Protein AF-A0A956U6R4-F1 (afdb_monomer_lite)

Structure (mmCIF, N/CA/C/O backbone):
data_AF-A0A956U6R4-F1
#
_entry.id   AF-A0A956U6R4-F1
#
loop_
_atom_site.group_PDB
_atom_site.id
_atom_site.type_symbol
_atom_site.label_atom_id
_atom_site.label_alt_id
_atom_site.label_comp_id
_atom_site.label_asym_id
_atom_site.label_entity_id
_atom_site.label_seq_id
_atom_site.pdbx_PDB_ins_code
_atom_site.Cartn_x
_atom_site.Cartn_y
_atom_site.Cartn_z
_atom_site.occupancy
_atom_site.B_iso_or_equiv
_atom_site.auth_seq_id
_atom_site.auth_comp_id
_atom_site.auth_asym_id
_atom_site.auth_atom_id
_atom_site.pdbx_PDB_model_num
ATOM 1 N N . SER A 1 1 ? 18.463 6.533 -16.185 1.00 45.22 1 SER A N 1
ATOM 2 C CA . SER A 1 1 ? 19.252 6.234 -14.979 1.00 45.22 1 SER A CA 1
ATOM 3 C C . SER A 1 1 ? 19.432 7.539 -14.237 1.00 45.22 1 SER A C 1
ATOM 5 O O . SER A 1 1 ? 20.146 8.388 -14.754 1.00 45.22 1 SER A O 1
ATOM 7 N N . GLY A 1 2 ? 18.698 7.763 -13.145 1.00 49.53 2 GLY A N 1
ATOM 8 C CA . GLY A 1 2 ? 18.976 8.890 -12.250 1.00 49.53 2 GLY A CA 1
ATOM 9 C C . GLY A 1 2 ? 20.174 8.525 -11.378 1.00 49.53 2 GLY A C 1
ATOM 10 O O . GLY A 1 2 ? 20.270 7.375 -10.958 1.00 49.53 2 GLY A O 1
ATOM 11 N N . GLU A 1 3 ? 21.117 9.443 -11.181 1.00 53.22 3 GLU A N 1
ATOM 12 C CA . GLU A 1 3 ? 22.183 9.241 -10.195 1.00 53.22 3 GLU A CA 1
ATOM 13 C C . GLU A 1 3 ? 21.560 9.101 -8.803 1.00 53.22 3 GLU A C 1
ATOM 15 O O . GLU A 1 3 ? 20.662 9.869 -8.445 1.00 53.22 3 GLU A O 1
ATOM 20 N N . ALA A 1 4 ? 22.020 8.112 -8.033 1.00 58.09 4 ALA A N 1
ATOM 21 C CA . ALA A 1 4 ? 21.607 7.956 -6.645 1.00 58.09 4 ALA A CA 1
ATOM 22 C C . ALA A 1 4 ? 22.038 9.207 -5.864 1.00 58.09 4 ALA A C 1
ATOM 24 O O . ALA A 1 4 ? 23.212 9.580 -5.873 1.00 58.09 4 ALA A O 1
ATOM 25 N N . ARG A 1 5 ? 21.074 9.887 -5.233 1.00 64.62 5 ARG A N 1
ATOM 26 C CA . ARG A 1 5 ? 21.320 11.134 -4.486 1.00 64.62 5 ARG A CA 1
ATOM 27 C C . ARG A 1 5 ? 22.103 10.903 -3.193 1.00 64.62 5 ARG A C 1
ATOM 29 O O . ARG A 1 5 ? 22.711 11.840 -2.683 1.00 64.62 5 ARG A O 1
ATOM 36 N N . ILE A 1 6 ? 22.064 9.679 -2.676 1.00 75.94 6 ILE A N 1
ATOM 37 C CA . ILE A 1 6 ? 22.715 9.231 -1.447 1.00 75.94 6 ILE A CA 1
ATOM 38 C C . ILE A 1 6 ? 23.284 7.823 -1.644 1.00 75.94 6 ILE A C 1
ATOM 40 O O . ILE A 1 6 ? 22.975 7.142 -2.622 1.00 75.94 6 ILE A O 1
ATOM 44 N N . ASP A 1 7 ? 24.147 7.411 -0.720 1.00 88.75 7 ASP A N 1
ATOM 45 C CA . ASP A 1 7 ? 24.641 6.039 -0.650 1.00 88.75 7 ASP A CA 1
ATOM 46 C C . ASP A 1 7 ? 23.486 5.049 -0.406 1.00 88.75 7 ASP A C 1
ATOM 48 O O . ASP A 1 7 ? 22.582 5.335 0.379 1.00 88.75 7 ASP A O 1
ATOM 52 N N . LEU A 1 8 ? 23.524 3.883 -1.061 1.00 83.38 8 LEU A N 1
ATOM 53 C CA . LEU A 1 8 ? 22.443 2.890 -1.001 1.00 83.38 8 LEU A CA 1
ATOM 54 C C . LEU A 1 8 ? 22.186 2.396 0.427 1.00 83.38 8 LEU A C 1
ATOM 56 O O . LEU A 1 8 ? 21.040 2.141 0.788 1.00 83.38 8 LEU A O 1
ATOM 60 N N . LEU A 1 9 ? 23.231 2.243 1.246 1.00 87.25 9 LEU A N 1
ATOM 61 C CA . LEU A 1 9 ? 23.051 1.804 2.627 1.00 87.25 9 LEU A CA 1
ATOM 62 C C . LEU A 1 9 ? 22.327 2.883 3.435 1.00 87.25 9 LEU A C 1
ATOM 64 O O . LEU A 1 9 ? 21.379 2.574 4.151 1.00 87.25 9 LEU A O 1
ATOM 68 N N . ALA A 1 10 ? 22.718 4.144 3.252 1.00 87.06 10 ALA A N 1
ATOM 69 C CA . ALA A 1 10 ? 22.051 5.277 3.886 1.00 87.06 10 ALA A CA 1
ATOM 70 C C . ALA A 1 10 ? 20.585 5.416 3.435 1.00 87.06 10 ALA A C 1
ATOM 72 O O . ALA A 1 10 ? 19.720 5.748 4.244 1.00 87.06 10 ALA A O 1
ATOM 73 N N . GLU A 1 11 ? 20.289 5.137 2.163 1.00 85.38 11 GLU A N 1
ATOM 74 C CA . GLU A 1 11 ? 18.918 5.116 1.642 1.00 85.38 11 GLU A CA 1
ATOM 75 C C . GLU A 1 11 ? 18.075 4.029 2.311 1.00 85.38 11 GLU A C 1
ATOM 77 O O . GLU A 1 11 ? 16.968 4.299 2.776 1.00 85.38 11 GLU A O 1
ATOM 82 N N . LEU A 1 12 ? 18.615 2.815 2.424 1.00 88.94 12 LEU A N 1
ATOM 83 C CA . LEU A 1 12 ? 17.928 1.700 3.072 1.00 88.94 12 LEU A CA 1
ATOM 84 C C . LEU A 1 12 ? 17.694 1.961 4.564 1.00 88.94 12 LEU A C 1
ATOM 86 O O . LEU A 1 12 ? 16.588 1.726 5.047 1.00 88.94 12 LEU A O 1
ATOM 90 N N . GLU A 1 13 ? 18.688 2.495 5.279 1.00 90.25 13 GLU A N 1
ATOM 91 C CA . GLU A 1 13 ? 18.549 2.880 6.690 1.00 90.25 13 GLU A CA 1
ATOM 92 C C . GLU A 1 13 ? 17.498 3.982 6.879 1.00 90.25 13 GLU A C 1
ATOM 94 O O . GLU A 1 13 ? 16.715 3.953 7.834 1.00 90.25 13 GLU A O 1
ATOM 99 N N . PHE A 1 14 ? 17.442 4.953 5.963 1.00 89.62 14 PHE A N 1
ATOM 100 C CA . PHE A 1 14 ? 16.408 5.982 5.973 1.00 89.62 14 PHE A CA 1
ATOM 101 C C . PHE A 1 14 ? 15.015 5.379 5.759 1.00 89.62 14 PHE A C 1
ATOM 103 O O . PHE A 1 14 ? 14.108 5.659 6.544 1.00 89.62 14 PHE A O 1
ATOM 110 N N . MET A 1 15 ? 14.844 4.524 4.744 1.00 89.62 15 MET A N 1
ATOM 111 C CA . MET A 1 15 ? 13.565 3.864 4.464 1.00 89.62 15 MET A CA 1
ATOM 112 C C . MET A 1 15 ? 13.110 2.983 5.629 1.00 89.62 15 MET A C 1
ATOM 114 O O . MET A 1 15 ? 11.939 3.005 6.001 1.00 89.62 15 MET A O 1
ATOM 118 N N . GLU A 1 16 ? 14.023 2.230 6.236 1.00 91.44 16 GLU A N 1
ATOM 119 C CA . GLU A 1 16 ? 13.721 1.397 7.397 1.00 91.44 16 GLU A CA 1
ATOM 120 C C . GLU A 1 16 ? 13.207 2.245 8.573 1.00 91.44 16 GLU A C 1
ATOM 122 O O . GLU A 1 16 ? 12.142 1.961 9.128 1.00 91.44 16 GLU A O 1
ATOM 127 N N . ASN A 1 17 ? 13.899 3.341 8.901 1.00 92.50 17 ASN A N 1
ATOM 128 C CA . ASN A 1 17 ? 13.451 4.273 9.938 1.00 92.50 17 ASN A CA 1
ATOM 129 C C . ASN A 1 17 ? 12.111 4.934 9.600 1.00 92.50 17 ASN A C 1
ATOM 131 O O . ASN A 1 17 ? 11.266 5.086 10.483 1.00 92.50 17 ASN A O 1
ATOM 135 N N . LEU A 1 18 ? 11.888 5.284 8.334 1.00 91.31 18 LEU A N 1
ATOM 136 C CA . LEU A 1 18 ? 10.621 5.833 7.863 1.00 91.31 18 LEU A CA 1
ATOM 137 C C . LEU A 1 18 ? 9.461 4.854 8.110 1.00 91.31 18 LEU A C 1
ATOM 139 O O . LEU A 1 18 ? 8.424 5.247 8.650 1.00 91.31 18 LEU A O 1
ATOM 143 N N . TYR A 1 19 ? 9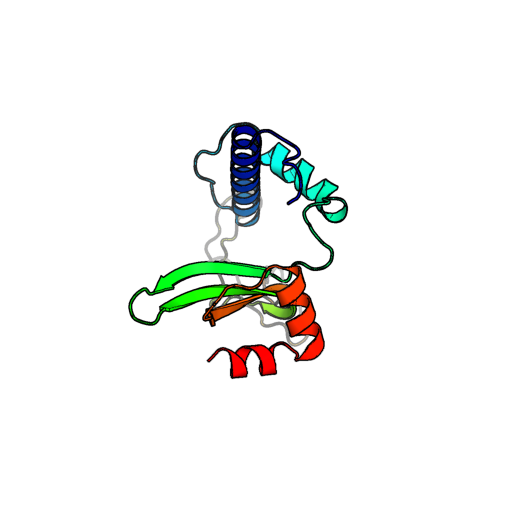.638 3.572 7.772 1.00 92.25 19 TYR A N 1
ATOM 144 C CA . TYR A 1 19 ? 8.611 2.546 7.975 1.00 92.25 19 TYR A CA 1
ATOM 145 C C . TYR A 1 19 ? 8.360 2.239 9.452 1.00 92.25 19 TYR A C 1
ATOM 147 O O . TYR A 1 19 ? 7.202 2.102 9.853 1.00 92.25 19 TYR A O 1
ATOM 155 N N . TYR A 1 20 ? 9.407 2.177 10.280 1.00 93.94 20 TYR A N 1
ATOM 156 C CA . TYR A 1 20 ? 9.235 2.019 11.725 1.00 93.94 20 TYR A CA 1
ATOM 157 C C . TYR A 1 20 ? 8.489 3.200 12.350 1.00 93.94 20 TYR A C 1
ATOM 159 O O . TYR A 1 20 ? 7.613 2.988 13.191 1.00 93.94 20 TYR A O 1
ATOM 167 N N . GLY A 1 21 ? 8.783 4.429 11.917 1.00 92.19 21 GLY A N 1
ATOM 168 C CA . GLY A 1 21 ? 8.065 5.623 12.355 1.00 92.19 21 GLY A CA 1
ATOM 169 C C . GLY A 1 21 ? 6.586 5.575 11.986 1.00 92.19 21 GLY A C 1
ATOM 170 O O . GLY A 1 21 ? 5.733 5.724 12.859 1.00 92.19 21 GLY A O 1
ATOM 171 N N . ALA A 1 22 ? 6.277 5.260 10.724 1.00 90.62 22 ALA A N 1
ATOM 172 C CA . ALA A 1 22 ? 4.902 5.116 10.245 1.00 90.62 22 ALA A CA 1
ATOM 173 C C . ALA A 1 22 ? 4.119 4.046 11.026 1.00 90.62 22 ALA A C 1
ATOM 175 O O . ALA A 1 22 ? 2.969 4.266 11.422 1.00 90.62 22 ALA A O 1
ATOM 176 N N . HIS A 1 23 ? 4.747 2.894 11.284 1.00 89.12 23 HIS A N 1
ATOM 177 C CA . HIS A 1 23 ? 4.171 1.825 12.099 1.00 89.12 23 HIS A CA 1
ATOM 178 C C . HIS A 1 23 ? 3.859 2.311 13.519 1.00 89.12 23 HIS A C 1
ATOM 180 O O . HIS A 1 23 ? 2.753 2.089 14.008 1.00 89.12 23 HIS A O 1
ATOM 186 N N . ARG A 1 24 ? 4.793 3.023 14.161 1.00 91.00 24 ARG A N 1
ATOM 187 C CA . ARG A 1 24 ? 4.618 3.540 15.523 1.00 91.00 24 ARG A CA 1
ATOM 188 C C . ARG A 1 24 ? 3.451 4.523 15.623 1.00 91.00 24 ARG A C 1
ATOM 190 O O . ARG A 1 24 ? 2.600 4.343 16.494 1.00 91.00 24 ARG A O 1
ATOM 197 N N . CYS A 1 25 ? 3.377 5.498 14.715 1.00 86.69 25 CYS A N 1
ATOM 198 C CA . CYS A 1 25 ? 2.269 6.455 14.662 1.00 86.69 25 CYS A CA 1
ATOM 199 C C . CYS A 1 25 ? 0.930 5.736 14.451 1.00 86.69 25 CYS A C 1
ATOM 201 O O . CYS A 1 25 ? -0.022 5.975 15.188 1.00 86.69 25 CYS A O 1
ATOM 203 N N . THR A 1 26 ? 0.885 4.774 13.522 1.00 85.88 26 THR A N 1
ATOM 204 C CA . THR A 1 26 ? -0.326 3.983 13.246 1.00 85.88 26 THR A CA 1
ATOM 205 C C . THR A 1 26 ? -0.762 3.165 14.463 1.00 85.88 26 THR A C 1
ATOM 207 O O . THR A 1 26 ? -1.947 3.115 14.782 1.00 85.88 26 THR A O 1
ATOM 210 N N . CYS A 1 27 ? 0.171 2.531 15.179 1.00 85.88 27 CYS A N 1
ATOM 211 C CA . CYS A 1 27 ? -0.143 1.839 16.427 1.00 85.88 27 CYS A CA 1
ATOM 212 C C . CYS A 1 27 ? -0.719 2.804 17.469 1.00 85.88 27 CYS A C 1
ATOM 214 O O . CYS A 1 27 ? -1.741 2.481 18.070 1.00 85.88 27 CYS A O 1
ATOM 216 N N . GLY A 1 28 ? -0.133 3.996 17.625 1.00 85.00 28 GLY A N 1
ATOM 217 C CA . GLY A 1 28 ? -0.658 5.047 18.500 1.00 85.00 28 GLY A CA 1
ATOM 218 C C . GLY A 1 28 ? -2.094 5.447 18.149 1.00 85.00 28 GLY A C 1
ATOM 219 O O . GLY A 1 28 ? -2.960 5.446 19.025 1.00 85.00 28 GLY A O 1
ATOM 220 N N . ASP A 1 29 ? -2.372 5.684 16.865 1.00 79.38 29 ASP A N 1
ATOM 221 C CA . ASP A 1 29 ? -3.709 6.024 16.358 1.00 79.38 29 ASP A CA 1
ATOM 222 C C . ASP A 1 29 ? -4.738 4.906 16.597 1.00 79.38 29 ASP A C 1
ATOM 224 O O . ASP A 1 29 ? -5.919 5.167 16.840 1.00 79.38 29 ASP A O 1
ATOM 228 N N . LEU A 1 30 ? -4.293 3.647 16.549 1.00 80.56 30 LEU A N 1
ATOM 229 C CA . LEU A 1 30 ? -5.117 2.462 16.791 1.00 80.56 30 LEU A CA 1
ATOM 230 C C . LEU A 1 30 ? -5.185 2.052 18.274 1.00 80.56 30 LEU A C 1
ATOM 232 O O . LEU A 1 30 ? -5.883 1.092 18.604 1.00 80.56 30 LEU A O 1
ATOM 236 N N . GLY A 1 31 ? -4.475 2.748 19.170 1.00 86.50 31 GLY A N 1
ATOM 237 C CA . GLY A 1 31 ? -4.371 2.385 20.587 1.00 86.50 31 GLY A CA 1
ATOM 238 C C . GLY A 1 31 ? -3.643 1.058 20.837 1.00 86.50 31 GLY A C 1
ATOM 239 O O . GLY A 1 31 ? -3.907 0.384 21.833 1.00 86.50 31 GLY A O 1
ATOM 240 N N . MET A 1 32 ? -2.765 0.656 19.920 1.00 87.69 32 MET A N 1
ATOM 241 C CA . MET A 1 32 ? -1.916 -0.529 20.015 1.00 87.69 32 MET A CA 1
ATOM 242 C C . MET A 1 32 ? -0.534 -0.159 20.558 1.00 87.69 32 MET A C 1
ATOM 244 O O . MET A 1 32 ? -0.037 0.938 20.319 1.00 87.69 32 MET A O 1
ATOM 248 N N . ASP A 1 33 ? 0.109 -1.101 21.246 1.00 89.69 33 ASP A N 1
ATOM 249 C CA . ASP A 1 33 ? 1.505 -0.955 21.660 1.00 89.69 33 ASP A CA 1
ATOM 250 C C . ASP A 1 33 ? 2.423 -1.423 20.515 1.00 89.69 33 ASP A C 1
ATOM 252 O O . ASP A 1 33 ? 2.349 -2.596 20.123 1.00 89.69 33 ASP A O 1
ATOM 256 N N . PRO A 1 34 ? 3.233 -0.539 19.907 1.00 85.31 34 PRO A N 1
ATOM 257 C CA . PRO A 1 34 ? 4.146 -0.941 18.848 1.00 85.31 34 PRO A CA 1
ATOM 258 C C . PRO A 1 34 ? 5.254 -1.846 19.406 1.00 85.31 34 PRO A C 1
ATOM 260 O O . PRO A 1 34 ? 5.786 -1.619 20.491 1.00 85.31 34 PRO A O 1
ATOM 263 N N . ALA A 1 35 ? 5.660 -2.859 18.633 1.00 81.75 35 ALA A N 1
ATOM 264 C CA . ALA A 1 35 ? 6.892 -3.600 18.913 1.00 81.75 35 ALA A CA 1
ATOM 265 C C . ALA A 1 35 ? 8.106 -2.648 18.980 1.00 81.75 35 ALA A C 1
ATOM 267 O O . ALA A 1 35 ? 8.046 -1.538 18.451 1.00 81.75 35 ALA A O 1
ATOM 268 N N . GLN A 1 36 ? 9.211 -3.078 19.605 1.00 82.62 36 GLN A N 1
ATOM 269 C CA . GLN A 1 36 ? 10.426 -2.257 19.707 1.00 82.62 36 GLN A CA 1
ATOM 270 C C . GLN A 1 36 ? 10.863 -1.749 18.325 1.00 82.62 36 GLN A C 1
ATOM 272 O O . GLN A 1 36 ? 11.204 -2.539 17.447 1.00 82.62 36 GLN A O 1
ATOM 277 N N . THR A 1 37 ? 10.854 -0.429 18.156 1.00 83.69 37 THR A N 1
ATOM 278 C CA . THR A 1 37 ? 11.355 0.275 16.972 1.00 83.69 37 THR A CA 1
ATOM 279 C C . THR A 1 37 ? 12.674 0.974 17.307 1.00 83.69 37 THR A C 1
ATOM 281 O O . THR A 1 37 ? 12.893 1.300 18.479 1.00 83.69 37 THR A O 1
ATOM 284 N N . PRO A 1 38 ? 13.541 1.256 16.319 1.00 86.31 38 PRO A N 1
ATOM 285 C CA . PRO A 1 38 ? 14.723 2.082 16.534 1.00 86.31 38 PRO A CA 1
ATOM 286 C C . PRO A 1 38 ? 14.377 3.447 17.152 1.00 86.31 38 PRO A C 1
ATOM 288 O O . PRO A 1 38 ? 13.275 3.984 16.984 1.00 86.31 38 PRO A O 1
ATOM 291 N N . GLU A 1 39 ? 15.330 4.015 17.892 1.00 80.12 39 GLU A N 1
ATOM 292 C CA . GLU A 1 39 ? 15.198 5.376 18.410 1.00 80.12 39 GLU A CA 1
ATOM 293 C C . GLU A 1 39 ? 15.116 6.372 17.241 1.00 80.12 39 GLU A C 1
ATOM 295 O O . GLU A 1 39 ? 15.789 6.218 16.225 1.00 80.12 39 GLU A O 1
ATOM 300 N N . ASN A 1 40 ? 14.298 7.416 17.392 1.00 85.38 40 ASN A N 1
ATOM 301 C CA . ASN A 1 40 ? 14.082 8.494 16.413 1.00 85.38 40 ASN A CA 1
ATOM 302 C C . ASN A 1 40 ? 13.302 8.141 15.133 1.00 85.38 40 ASN A C 1
ATOM 304 O O . ASN A 1 40 ? 13.006 9.060 14.369 1.00 85.38 40 ASN A O 1
ATOM 308 N N . SER A 1 41 ? 12.887 6.888 14.908 1.00 88.75 41 SER A N 1
ATOM 309 C CA . SER A 1 41 ? 12.104 6.517 13.713 1.00 88.75 41 SER A CA 1
ATOM 310 C C . SER A 1 41 ? 10.815 7.342 13.553 1.00 88.75 41 SER A C 1
ATOM 312 O O . SER A 1 41 ? 10.461 7.743 12.449 1.00 88.75 41 SER A O 1
ATOM 314 N N . GLU A 1 42 ? 10.141 7.675 14.659 1.00 89.00 42 GLU A N 1
ATOM 315 C CA . GLU A 1 42 ? 8.945 8.534 14.661 1.00 89.00 42 GLU A CA 1
ATOM 316 C C . GLU A 1 42 ? 9.237 9.945 14.133 1.00 89.00 42 GLU A C 1
ATOM 318 O O . GLU A 1 42 ? 8.545 10.422 13.241 1.00 89.00 42 GLU A O 1
ATOM 323 N N . SER A 1 43 ? 10.322 10.575 14.593 1.00 91.12 43 SER A N 1
ATOM 324 C CA . SER A 1 43 ? 10.721 11.909 14.128 1.00 91.12 43 SER A CA 1
ATOM 325 C C . SER A 1 43 ? 11.119 11.913 12.648 1.00 91.12 43 SER A C 1
ATOM 327 O O . SER A 1 43 ? 10.826 12.877 11.936 1.00 91.12 43 SER A O 1
ATOM 329 N N . VAL A 1 44 ? 11.741 10.829 12.161 1.00 90.88 44 VAL A N 1
ATOM 330 C CA . VAL A 1 44 ? 12.035 10.643 10.728 1.00 90.88 44 VAL A CA 1
ATOM 331 C C . VAL A 1 44 ? 10.738 10.623 9.920 1.00 90.88 44 VAL A C 1
ATOM 333 O O . VAL A 1 44 ? 10.622 11.354 8.935 1.00 90.88 44 VAL A O 1
ATOM 336 N N . PHE A 1 45 ? 9.743 9.849 10.362 1.00 91.50 45 PHE A N 1
ATOM 337 C CA . PHE A 1 45 ? 8.440 9.797 9.705 1.00 91.50 45 PHE A CA 1
ATOM 338 C C . PHE A 1 45 ? 7.690 11.125 9.763 1.00 91.50 45 PHE A C 1
ATOM 340 O O . PHE A 1 45 ? 7.203 11.574 8.732 1.00 91.50 45 PHE A O 1
ATOM 347 N N . GLU A 1 46 ? 7.633 11.794 10.913 1.00 88.94 46 GLU A N 1
ATOM 348 C CA . GLU A 1 46 ? 6.982 13.102 11.041 1.00 88.94 46 GLU A CA 1
ATOM 349 C C . GLU A 1 46 ? 7.626 14.150 10.129 1.00 88.94 46 GLU A C 1
ATOM 351 O O . GLU A 1 46 ? 6.927 14.903 9.449 1.00 88.94 46 GLU A O 1
ATOM 356 N N . THR A 1 47 ? 8.961 14.176 10.073 1.00 90.62 47 THR A N 1
ATOM 357 C CA . THR A 1 47 ? 9.705 15.096 9.206 1.00 90.62 47 THR A CA 1
ATOM 358 C C . THR A 1 47 ? 9.401 14.820 7.739 1.00 90.62 47 THR A C 1
ATOM 360 O O . THR A 1 47 ? 9.124 15.750 6.981 1.00 90.62 47 THR A O 1
ATOM 363 N N . TRP A 1 48 ? 9.409 13.552 7.323 1.00 89.38 48 TRP A N 1
ATOM 364 C CA . TRP A 1 48 ? 9.022 13.179 5.964 1.00 89.38 48 TRP A CA 1
ATOM 365 C C . TRP A 1 48 ? 7.557 13.544 5.678 1.00 89.38 48 TRP A C 1
ATOM 367 O O . TRP A 1 48 ? 7.269 14.194 4.676 1.00 89.38 48 TRP A O 1
ATOM 377 N N . ALA A 1 49 ? 6.637 13.231 6.591 1.00 85.94 49 ALA A N 1
ATOM 378 C CA . ALA A 1 49 ? 5.207 13.491 6.450 1.00 85.94 49 ALA A CA 1
ATOM 379 C C . ALA A 1 49 ? 4.881 14.989 6.359 1.00 85.94 49 ALA A C 1
ATOM 381 O O . ALA A 1 49 ? 3.936 15.366 5.678 1.00 85.94 49 ALA A O 1
ATOM 382 N N . GLN A 1 50 ? 5.662 15.868 6.989 1.00 87.12 50 GLN A N 1
ATOM 383 C CA . GLN A 1 50 ? 5.512 17.320 6.829 1.00 87.12 50 GLN A CA 1
ATOM 384 C C . GLN A 1 50 ? 5.975 17.820 5.454 1.00 87.12 50 GLN A C 1
ATOM 386 O O . GLN A 1 50 ? 5.476 18.835 4.969 1.00 87.12 50 GLN A O 1
ATOM 391 N N . ASN A 1 51 ? 6.906 17.107 4.816 1.00 83.56 51 ASN A N 1
ATOM 392 C CA . ASN A 1 51 ? 7.533 17.504 3.556 1.00 83.56 51 ASN A CA 1
ATOM 393 C C . ASN A 1 51 ? 7.075 16.663 2.353 1.00 83.56 51 ASN A C 1
ATOM 395 O O . ASN A 1 51 ? 7.550 16.893 1.240 1.00 83.56 51 ASN A O 1
ATOM 399 N N . PHE A 1 52 ? 6.135 15.731 2.540 1.00 80.38 52 PHE A N 1
ATOM 400 C CA . PHE A 1 52 ? 5.773 14.743 1.520 1.00 80.38 52 PHE A CA 1
ATOM 401 C C . PHE A 1 52 ? 5.313 15.381 0.199 1.00 80.38 52 PHE A C 1
ATOM 403 O O . PHE A 1 52 ? 5.667 14.913 -0.874 1.00 80.38 52 PHE A O 1
ATOM 410 N N . LEU A 1 53 ? 4.582 16.503 0.240 1.00 74.38 53 LEU A N 1
ATOM 411 C CA . LEU A 1 53 ? 4.126 17.199 -0.977 1.00 74.38 53 LEU A CA 1
ATOM 412 C C . LEU A 1 53 ? 5.269 17.781 -1.816 1.00 74.38 53 LEU A C 1
ATOM 414 O O . LEU A 1 53 ? 5.062 18.144 -2.972 1.00 74.38 53 LEU A O 1
ATOM 418 N N . THR A 1 54 ? 6.447 17.919 -1.218 1.00 78.44 54 THR A N 1
ATOM 419 C CA . THR A 1 54 ? 7.653 18.444 -1.859 1.00 78.44 54 THR A CA 1
ATOM 420 C C . THR A 1 54 ? 8.689 17.360 -2.133 1.00 78.44 54 THR A C 1
ATOM 422 O O . THR A 1 54 ? 9.770 17.682 -2.624 1.00 78.44 54 THR A O 1
ATOM 425 N N . ASP A 1 55 ? 8.372 16.097 -1.831 1.00 75.94 55 ASP A N 1
ATOM 426 C CA . ASP A 1 55 ? 9.260 14.970 -2.072 1.00 75.94 55 ASP A CA 1
ATOM 427 C C . ASP A 1 55 ? 9.403 14.747 -3.593 1.00 75.94 55 ASP A C 1
ATOM 429 O O . ASP A 1 55 ? 8.424 14.422 -4.269 1.00 75.94 55 ASP A O 1
ATOM 433 N N . PRO A 1 56 ? 10.602 14.951 -4.166 1.00 69.50 56 PRO A N 1
ATOM 434 C CA . PRO A 1 56 ? 10.836 14.802 -5.600 1.00 69.50 56 PRO A CA 1
ATOM 435 C C . PRO A 1 56 ? 10.694 13.357 -6.099 1.00 69.50 56 PRO A C 1
ATOM 437 O O . PRO A 1 56 ? 10.553 13.155 -7.309 1.00 69.50 56 PRO A O 1
ATOM 440 N N . ASP A 1 57 ? 10.763 12.371 -5.202 1.00 68.44 57 ASP A N 1
ATOM 441 C CA . ASP A 1 57 ? 10.618 10.954 -5.536 1.00 68.44 57 ASP A CA 1
ATOM 442 C C . ASP A 1 57 ? 9.138 10.542 -5.534 1.00 68.44 57 ASP A C 1
ATOM 444 O O . ASP A 1 57 ? 8.738 9.617 -6.248 1.00 68.44 57 ASP A O 1
ATOM 448 N N . LEU A 1 58 ? 8.289 11.311 -4.846 1.00 67.69 58 LEU A N 1
ATOM 449 C CA . LEU A 1 58 ? 6.842 11.274 -5.022 1.00 67.69 58 LEU A CA 1
ATOM 450 C C . LEU A 1 58 ? 6.467 12.028 -6.302 1.00 67.69 58 LEU A C 1
ATOM 452 O O . LEU A 1 58 ? 6.067 13.192 -6.300 1.00 67.69 58 LEU A O 1
ATOM 456 N N . GLN A 1 59 ? 6.607 11.341 -7.437 1.00 63.75 59 GLN A N 1
ATOM 457 C CA . GLN A 1 59 ? 6.169 11.886 -8.717 1.00 63.75 59 GLN A CA 1
ATOM 458 C C . GLN A 1 59 ? 4.671 12.235 -8.687 1.00 63.75 59 GLN A C 1
ATOM 460 O O . GLN A 1 59 ? 3.885 11.508 -8.069 1.00 63.75 59 GLN A O 1
ATOM 465 N N . PRO A 1 60 ? 4.239 13.285 -9.421 1.00 67.56 60 PRO A N 1
ATOM 466 C CA . PRO A 1 60 ? 2.817 13.595 -9.589 1.00 67.56 60 PRO A CA 1
ATOM 467 C C . PRO A 1 60 ? 2.018 12.392 -10.098 1.00 67.56 60 PRO A C 1
ATOM 469 O O . PRO A 1 60 ? 0.841 12.233 -9.781 1.00 67.56 60 PRO A O 1
ATOM 472 N N . ASP A 1 61 ? 2.682 11.543 -10.882 1.00 83.62 61 ASP A N 1
ATOM 473 C CA . ASP A 1 61 ? 2.145 10.301 -11.388 1.00 83.62 61 ASP A CA 1
ATOM 474 C C . ASP A 1 61 ? 2.857 9.102 -10.755 1.00 83.62 61 ASP A C 1
ATOM 476 O O . ASP A 1 61 ? 3.985 8.751 -11.100 1.00 83.62 61 ASP A O 1
ATOM 480 N N . SER A 1 62 ? 2.164 8.466 -9.817 1.00 85.25 62 SER A N 1
ATOM 481 C CA . SER A 1 62 ? 2.653 7.299 -9.084 1.00 85.25 62 SER A CA 1
ATOM 482 C C . SER A 1 62 ? 2.417 5.979 -9.828 1.00 85.25 62 SER A C 1
ATOM 484 O O . SER A 1 62 ? 2.817 4.925 -9.327 1.00 85.25 62 SER A O 1
ATOM 486 N N . ARG A 1 63 ? 1.800 6.003 -11.023 1.00 91.62 63 ARG A N 1
ATOM 487 C CA . ARG A 1 63 ? 1.522 4.795 -11.811 1.00 91.62 63 ARG A CA 1
ATOM 488 C C . ARG A 1 63 ? 2.823 4.084 -12.168 1.00 91.62 63 ARG A C 1
ATOM 490 O O . ARG A 1 63 ? 3.709 4.670 -12.792 1.00 91.62 63 ARG A O 1
ATOM 497 N N . SER A 1 64 ? 2.931 2.818 -11.779 1.00 93.44 64 SER A N 1
ATOM 498 C CA . SER A 1 64 ? 4.156 2.025 -11.922 1.00 93.44 64 SER A CA 1
ATOM 499 C C . SER A 1 64 ? 3.873 0.536 -12.128 1.00 93.44 64 SER A C 1
ATOM 501 O O . SER A 1 64 ? 2.820 0.017 -11.749 1.00 93.44 64 SER A O 1
ATOM 503 N N . MET A 1 65 ? 4.833 -0.154 -12.750 1.00 95.12 65 MET A N 1
ATOM 504 C CA . MET A 1 65 ? 4.825 -1.601 -12.961 1.00 95.12 65 MET A CA 1
ATOM 505 C C . MET A 1 65 ? 6.056 -2.207 -12.287 1.00 95.12 65 MET A C 1
ATOM 507 O O . MET A 1 65 ? 7.189 -1.907 -12.658 1.00 95.12 65 MET A O 1
ATOM 511 N N . ILE A 1 66 ? 5.833 -3.072 -11.303 1.00 93.69 66 ILE A N 1
ATOM 512 C CA . ILE A 1 66 ? 6.887 -3.630 -10.455 1.00 93.69 66 ILE A CA 1
ATOM 513 C C . ILE A 1 66 ? 7.007 -5.132 -10.739 1.00 93.69 66 ILE A C 1
ATOM 515 O O . ILE A 1 66 ? 6.049 -5.870 -10.498 1.00 93.69 66 ILE A O 1
ATOM 519 N N . PRO A 1 67 ? 8.147 -5.629 -11.244 1.00 94.69 67 PRO A N 1
ATOM 520 C CA . PRO A 1 67 ? 8.344 -7.060 -11.444 1.00 94.69 67 PRO A CA 1
ATOM 521 C C . PRO A 1 67 ? 8.409 -7.804 -10.106 1.00 94.69 67 PRO A C 1
ATOM 523 O O . PRO A 1 67 ? 9.154 -7.417 -9.211 1.00 94.69 67 PRO A O 1
ATOM 526 N N . ILE A 1 68 ? 7.635 -8.887 -9.985 1.00 95.38 68 ILE A N 1
ATOM 527 C CA . ILE A 1 68 ? 7.561 -9.718 -8.773 1.00 95.38 68 ILE A CA 1
ATOM 528 C C . ILE A 1 68 ? 8.295 -11.045 -8.977 1.00 95.38 68 ILE A C 1
ATOM 530 O O . ILE A 1 68 ? 9.039 -11.489 -8.108 1.00 95.38 68 ILE A O 1
ATOM 534 N N . ALA A 1 69 ? 8.058 -11.714 -10.109 1.00 95.25 69 ALA A N 1
ATOM 535 C CA . ALA A 1 69 ? 8.626 -13.029 -10.394 1.00 95.25 69 ALA A CA 1
ATOM 536 C C . ALA A 1 69 ? 8.718 -13.277 -11.901 1.00 95.25 69 ALA A C 1
ATOM 538 O O . ALA A 1 69 ? 7.863 -12.819 -12.655 1.00 95.25 69 ALA A O 1
ATOM 539 N N . TYR A 1 70 ? 9.713 -14.048 -12.335 1.00 96.19 70 TYR A N 1
ATOM 540 C CA . TYR A 1 70 ? 9.827 -14.509 -13.717 1.00 96.19 70 TYR A CA 1
ATOM 541 C C . TYR A 1 70 ? 9.525 -16.007 -13.808 1.00 96.19 70 TYR A C 1
ATOM 543 O O . TYR A 1 70 ? 10.156 -16.809 -13.121 1.00 96.19 70 TYR A O 1
ATOM 551 N N . ASP A 1 71 ? 8.565 -16.371 -14.653 1.00 94.56 71 ASP A N 1
ATOM 552 C CA . ASP A 1 71 ? 8.242 -17.750 -15.007 1.00 94.56 71 ASP A CA 1
ATOM 553 C C . ASP A 1 71 ? 9.067 -18.154 -16.238 1.00 94.56 71 ASP A C 1
ATOM 555 O O . ASP A 1 71 ? 8.860 -17.653 -17.349 1.00 94.56 71 ASP A O 1
ATOM 559 N N . VAL A 1 72 ? 10.022 -19.062 -16.028 1.00 94.19 72 VAL A N 1
ATOM 560 C CA . VAL A 1 72 ? 10.950 -19.530 -17.068 1.00 94.19 72 VAL A CA 1
ATOM 561 C C . VAL A 1 72 ? 10.247 -20.411 -18.105 1.00 94.19 72 VAL A C 1
ATOM 563 O O . VAL A 1 72 ? 10.609 -20.363 -19.282 1.00 94.19 72 VAL A O 1
ATOM 566 N N . GLU A 1 73 ? 9.240 -21.192 -17.702 1.00 95.19 73 GLU A N 1
ATOM 567 C CA . GLU A 1 73 ? 8.526 -22.108 -18.598 1.00 95.19 73 GLU A CA 1
ATOM 568 C C . GLU A 1 73 ? 7.624 -21.330 -19.555 1.00 95.19 73 GLU A C 1
ATOM 570 O O . GLU A 1 73 ? 7.650 -21.553 -20.767 1.00 95.19 73 GLU A O 1
ATOM 575 N N . LYS A 1 74 ? 6.877 -20.357 -19.021 1.00 93.19 74 LYS A N 1
ATOM 576 C CA . LYS A 1 74 ? 5.993 -19.493 -19.815 1.00 93.19 74 LYS A CA 1
ATOM 577 C C . LYS A 1 74 ? 6.719 -18.334 -20.490 1.00 93.19 74 LYS A C 1
ATOM 579 O O . LYS A 1 74 ? 6.139 -17.683 -21.355 1.00 93.19 74 LYS A O 1
ATOM 584 N N . ARG A 1 75 ? 7.963 -18.053 -20.087 1.00 95.06 75 ARG A N 1
ATOM 585 C CA . ARG A 1 75 ? 8.737 -16.862 -20.478 1.00 95.06 75 ARG A CA 1
ATOM 586 C C . ARG A 1 75 ? 7.992 -15.553 -20.202 1.00 95.06 75 ARG A C 1
ATOM 588 O O . ARG A 1 75 ? 8.104 -14.601 -20.972 1.00 95.06 75 ARG A O 1
ATOM 595 N N . LYS A 1 76 ? 7.242 -15.504 -19.101 1.00 96.06 76 LYS A N 1
ATOM 596 C CA . LYS A 1 76 ? 6.481 -14.324 -18.678 1.00 96.06 76 LYS A CA 1
ATOM 597 C C . LYS A 1 76 ? 6.981 -13.815 -17.333 1.00 96.06 76 LYS A C 1
ATOM 599 O O . LYS A 1 76 ? 7.354 -14.586 -16.456 1.00 96.06 76 LYS A O 1
ATOM 604 N N . THR A 1 77 ? 6.957 -12.502 -17.159 1.00 96.56 77 THR A N 1
ATOM 605 C CA . THR A 1 77 ? 7.173 -11.839 -15.875 1.00 96.56 77 THR A CA 1
ATOM 606 C C . THR A 1 77 ? 5.829 -11.525 -15.246 1.00 96.56 77 THR A C 1
ATOM 608 O O . THR A 1 77 ? 5.015 -10.812 -15.827 1.00 96.56 77 THR A O 1
ATOM 611 N N . ARG A 1 78 ? 5.615 -12.011 -14.031 1.00 96.44 78 ARG A N 1
ATOM 612 C CA . ARG A 1 78 ? 4.520 -11.581 -13.173 1.00 96.44 78 ARG A CA 1
ATOM 613 C C . ARG A 1 78 ? 4.868 -10.232 -12.565 1.00 96.44 78 ARG A C 1
ATOM 615 O O . ARG A 1 78 ? 5.915 -10.089 -11.924 1.00 96.44 78 ARG A O 1
ATOM 622 N N . VAL A 1 79 ? 4.012 -9.247 -12.787 1.00 96.19 79 VAL A N 1
ATOM 623 C CA . VAL A 1 79 ? 4.220 -7.857 -12.375 1.00 96.19 79 VAL A CA 1
ATOM 624 C C . VAL A 1 79 ? 3.051 -7.382 -11.519 1.00 96.19 79 VAL A C 1
ATOM 626 O O . VAL A 1 79 ? 1.908 -7.765 -11.754 1.00 96.19 79 VAL A O 1
ATOM 629 N N . ARG A 1 80 ? 3.340 -6.522 -10.540 1.00 97.19 80 ARG A N 1
ATOM 630 C CA . ARG A 1 80 ? 2.344 -5.740 -9.809 1.00 97.19 80 ARG A CA 1
ATOM 631 C C . ARG A 1 80 ? 2.217 -4.385 -10.475 1.00 97.19 80 ARG A C 1
ATOM 633 O O . ARG A 1 80 ? 3.185 -3.630 -10.526 1.00 97.19 80 ARG A O 1
ATOM 640 N N . CYS A 1 81 ? 1.031 -4.074 -10.960 1.00 95.56 81 CYS A N 1
ATOM 641 C CA . CYS A 1 81 ? 0.708 -2.760 -11.478 1.00 95.56 81 CYS A CA 1
ATOM 642 C C . CYS A 1 81 ? 0.057 -1.933 -10.376 1.00 95.56 81 CYS A C 1
ATOM 644 O O . CYS A 1 81 ? -0.884 -2.387 -9.729 1.00 95.56 81 CYS A O 1
ATOM 646 N N . PHE A 1 82 ? 0.546 -0.716 -10.182 1.00 93.75 82 PHE A N 1
ATOM 647 C CA . PHE A 1 82 ? -0.108 0.307 -9.385 1.00 93.75 82 PHE A CA 1
ATOM 648 C C . PHE A 1 82 ? -0.636 1.383 -10.334 1.00 93.75 82 PHE A C 1
ATOM 650 O O . PHE A 1 82 ? 0.125 1.971 -11.099 1.00 93.75 82 PHE A O 1
ATOM 657 N N . PHE A 1 83 ? -1.945 1.622 -10.305 1.00 92.19 83 PHE A N 1
ATOM 658 C CA . PHE A 1 83 ? -2.648 2.514 -11.231 1.00 92.19 83 PHE A CA 1
ATOM 659 C C . PHE A 1 83 ? -3.017 3.868 -10.613 1.00 92.19 83 PHE A C 1
ATOM 661 O O . PHE A 1 83 ? -3.596 4.711 -11.297 1.00 92.19 83 PHE A O 1
ATOM 668 N N . GLY A 1 84 ? -2.686 4.089 -9.340 1.00 87.88 84 GLY A N 1
ATOM 669 C CA . GLY A 1 84 ? -3.006 5.309 -8.604 1.00 87.88 84 GLY A CA 1
ATOM 670 C C . GLY A 1 84 ? -3.877 5.048 -7.378 1.00 87.88 84 GLY A C 1
ATOM 671 O O . GLY A 1 84 ? -4.083 3.911 -6.952 1.00 87.88 84 GLY A O 1
ATOM 672 N N . TRP A 1 85 ? -4.402 6.131 -6.814 1.00 84.44 85 TRP A N 1
ATOM 673 C CA . TRP A 1 85 ? -5.277 6.104 -5.646 1.00 84.44 85 TRP A CA 1
ATOM 674 C C . TRP A 1 85 ? -6.722 6.336 -6.059 1.00 84.44 85 TRP A C 1
ATOM 676 O O . TRP A 1 85 ? -7.021 7.258 -6.820 1.00 84.44 85 TRP A O 1
ATOM 686 N N . ARG A 1 86 ? -7.637 5.536 -5.513 1.00 83.62 86 ARG A N 1
ATOM 687 C CA . ARG A 1 86 ? -9.071 5.785 -5.629 1.00 83.62 86 ARG A CA 1
ATOM 688 C C . ARG A 1 86 ? -9.593 6.349 -4.319 1.00 83.62 86 ARG A C 1
ATOM 690 O O . ARG A 1 86 ? -9.315 5.812 -3.251 1.00 83.62 86 ARG A O 1
ATOM 697 N N . LYS A 1 87 ? -10.351 7.439 -4.427 1.00 85.38 87 LYS A N 1
ATOM 698 C CA . LYS A 1 87 ? -11.077 8.052 -3.318 1.00 85.38 87 LYS A CA 1
ATOM 699 C C . LYS A 1 87 ? -12.502 7.515 -3.301 1.00 85.38 87 LYS A C 1
ATOM 701 O O . LYS A 1 87 ? -13.200 7.618 -4.310 1.00 85.38 87 LYS A O 1
ATOM 706 N N . GLU A 1 88 ? -12.941 6.987 -2.167 1.00 87.31 88 GLU A N 1
ATOM 707 C CA . GLU A 1 88 ? -14.337 6.609 -1.952 1.00 87.31 88 GLU A CA 1
ATOM 708 C C . GLU A 1 88 ? -14.854 7.123 -0.618 1.00 87.31 88 GLU A C 1
ATOM 710 O O . GLU A 1 88 ? -14.132 7.243 0.371 1.00 87.31 88 GLU A O 1
ATOM 715 N N . THR A 1 89 ? -16.145 7.422 -0.598 1.00 91.19 89 THR A N 1
ATOM 716 C CA . THR A 1 89 ? -16.867 7.732 0.626 1.00 91.19 89 THR A CA 1
ATOM 717 C C . THR A 1 89 ? -17.461 6.436 1.152 1.00 91.19 89 THR A C 1
ATOM 719 O O . THR A 1 89 ? -18.334 5.854 0.511 1.00 91.19 89 THR A O 1
ATOM 722 N N . ILE A 1 90 ? -16.994 5.986 2.315 1.00 89.62 90 ILE A N 1
ATOM 723 C CA . ILE A 1 90 ? -17.506 4.779 2.963 1.00 89.62 90 ILE A CA 1
ATOM 724 C C . ILE A 1 90 ? -18.241 5.140 4.251 1.00 89.62 90 ILE A C 1
ATOM 726 O O . ILE A 1 90 ? -17.865 6.057 4.986 1.00 89.62 90 ILE A O 1
ATOM 730 N N . GLN A 1 91 ? -19.306 4.398 4.533 1.00 90.44 91 GLN A N 1
ATOM 731 C CA . GLN A 1 91 ? -19.996 4.456 5.811 1.00 90.44 91 GLN A CA 1
ATOM 732 C C . GLN A 1 91 ? -19.412 3.371 6.714 1.00 90.44 91 GLN A C 1
ATOM 734 O O . GLN A 1 91 ? -19.592 2.181 6.462 1.00 90.44 91 GLN A O 1
ATOM 739 N N . ILE A 1 92 ? -18.713 3.784 7.767 1.00 87.44 92 ILE A N 1
ATOM 740 C CA . ILE A 1 92 ? -18.182 2.880 8.784 1.00 87.44 92 ILE A CA 1
ATOM 741 C C . ILE A 1 92 ? -19.144 2.817 9.968 1.00 87.44 92 ILE A C 1
ATOM 743 O O . ILE A 1 92 ? -19.655 3.832 10.445 1.00 87.44 92 ILE A O 1
ATOM 747 N N . ALA A 1 93 ? -19.401 1.608 10.446 1.00 84.88 93 ALA A N 1
ATOM 748 C CA . ALA A 1 93 ? -20.212 1.349 11.625 1.00 84.88 93 ALA A CA 1
ATOM 749 C C . ALA A 1 93 ? -19.649 0.138 12.369 1.00 84.88 93 ALA A C 1
ATOM 751 O O . ALA A 1 93 ? -19.001 -0.727 11.779 1.00 84.88 93 ALA A O 1
ATOM 752 N N 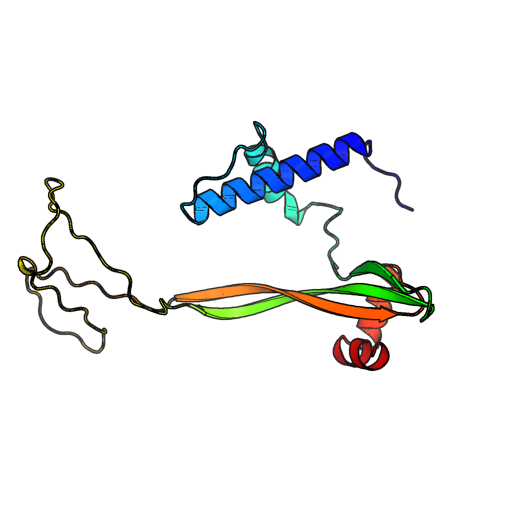. PHE A 1 94 ? -19.922 0.059 13.668 1.00 82.12 94 PHE A N 1
ATOM 753 C CA . PHE A 1 94 ? -19.600 -1.132 14.439 1.00 82.12 94 PHE A CA 1
ATOM 754 C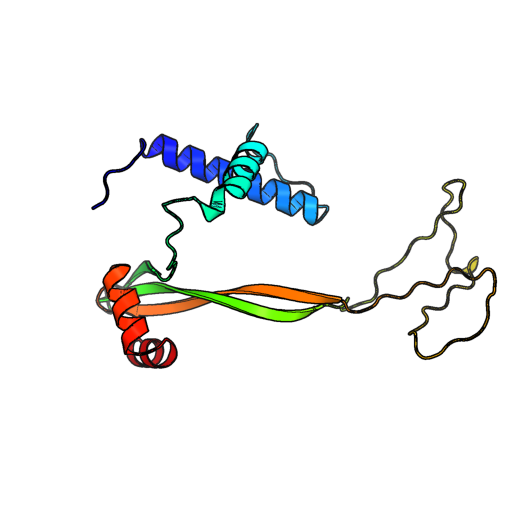 C . PHE A 1 94 ? -20.446 -2.312 13.949 1.00 82.12 94 PHE A C 1
ATOM 756 O O . PHE A 1 94 ? -21.672 -2.265 14.033 1.00 82.12 94 PHE A O 1
ATOM 763 N N . ALA A 1 95 ? -19.801 -3.389 13.490 1.00 81.50 95 ALA A N 1
ATOM 764 C CA . ALA A 1 95 ? -20.497 -4.624 13.113 1.00 81.50 95 ALA A CA 1
ATOM 765 C C . ALA A 1 95 ? -21.285 -5.220 14.294 1.00 81.50 95 ALA A C 1
ATOM 767 O O . ALA A 1 95 ? -22.375 -5.764 14.127 1.00 81.50 95 ALA A O 1
ATOM 768 N N . ARG A 1 96 ? -20.743 -5.072 15.507 1.00 81.12 96 ARG A N 1
ATOM 769 C CA . ARG A 1 96 ? -21.416 -5.340 16.777 1.00 81.12 96 ARG A CA 1
ATOM 770 C C . ARG A 1 96 ? -21.219 -4.130 17.691 1.00 81.12 96 ARG A C 1
ATOM 772 O O . ARG A 1 96 ? -20.068 -3.724 17.846 1.00 81.12 96 ARG A O 1
ATOM 779 N N . PRO A 1 97 ? -22.277 -3.573 18.311 1.00 77.12 97 PRO A N 1
ATOM 780 C CA . PRO A 1 97 ? -22.125 -2.471 19.256 1.00 77.12 97 PRO A CA 1
ATOM 781 C C . PRO A 1 97 ? -21.122 -2.841 20.358 1.00 77.12 97 PRO A C 1
ATOM 783 O O . PRO A 1 97 ? -21.243 -3.941 20.912 1.00 77.12 97 PRO A O 1
ATOM 786 N N . PRO A 1 98 ? -20.141 -1.980 20.673 1.00 79.00 98 PRO A N 1
ATOM 787 C CA . PRO A 1 98 ? -19.170 -2.289 21.709 1.00 79.00 98 PRO A CA 1
ATOM 788 C C . PRO A 1 98 ? -19.834 -2.286 23.090 1.00 79.00 98 PRO A C 1
ATOM 790 O O . PRO A 1 98 ? -20.868 -1.648 23.320 1.00 79.00 98 PRO A O 1
ATOM 793 N N . GLU A 1 99 ? -19.237 -3.022 24.024 1.00 79.62 99 GLU A N 1
ATOM 794 C CA . GLU A 1 99 ? -19.655 -2.994 25.422 1.00 79.62 99 GLU A CA 1
ATOM 795 C C . GLU A 1 99 ? -19.115 -1.729 26.091 1.00 79.62 99 GLU A C 1
ATOM 797 O O . GLU A 1 99 ? -17.930 -1.418 25.993 1.00 79.62 99 GLU A O 1
ATOM 802 N N . VAL A 1 100 ? -19.996 -0.981 26.757 1.00 76.62 100 VAL A N 1
ATOM 803 C CA . VAL A 1 100 ? -19.630 0.259 27.452 1.00 76.62 100 VAL A CA 1
ATOM 804 C C . VAL A 1 100 ? -19.544 0.001 28.945 1.00 76.62 100 VAL A C 1
ATOM 806 O O . VAL A 1 100 ? -20.490 -0.507 29.553 1.00 76.62 100 VAL A O 1
ATOM 809 N N . GLU A 1 101 ? -18.431 0.413 29.542 1.00 80.62 101 GLU A N 1
ATOM 810 C CA . GLU A 1 101 ? -18.261 0.471 30.988 1.00 80.62 101 GLU A CA 1
ATOM 811 C C . GLU A 1 101 ? -18.496 1.900 31.484 1.00 80.62 101 GLU A C 1
ATOM 813 O O . GLU A 1 101 ? -17.938 2.850 30.939 1.00 80.62 101 GLU A O 1
ATOM 818 N N . ILE A 1 102 ? -19.319 2.062 32.523 1.00 77.69 102 ILE A N 1
ATOM 819 C CA . ILE A 1 102 ? -19.620 3.375 33.108 1.00 77.69 102 ILE A CA 1
ATOM 820 C C . ILE A 1 102 ? -18.941 3.492 34.466 1.00 77.69 102 ILE A C 1
ATOM 822 O O . ILE A 1 102 ? -19.040 2.592 35.301 1.00 77.69 102 ILE A O 1
ATOM 826 N N . TYR A 1 103 ? -18.277 4.622 34.693 1.00 77.44 103 TYR A N 1
ATOM 827 C CA . TYR A 1 103 ? -17.593 4.945 35.939 1.00 77.44 103 TYR A CA 1
ATOM 828 C C . TYR A 1 103 ? -18.247 6.169 36.587 1.00 77.44 103 TYR A C 1
ATOM 830 O O . TYR A 1 103 ? -18.616 7.126 35.907 1.00 77.44 103 TYR A O 1
ATOM 838 N N . SER A 1 104 ? -18.402 6.148 37.911 1.00 76.62 104 SER A N 1
ATOM 839 C CA . SER A 1 104 ? -18.856 7.314 38.674 1.00 76.62 104 SER A CA 1
ATOM 840 C C . SER A 1 104 ? -17.803 8.431 38.660 1.00 76.62 104 SER A C 1
ATOM 842 O O . SER A 1 104 ? -16.627 8.195 38.382 1.00 76.62 104 SER A O 1
ATOM 844 N N . LYS A 1 105 ? -18.178 9.641 39.102 1.00 75.75 105 LYS A N 1
ATOM 845 C CA . LYS A 1 105 ? -17.217 10.742 39.346 1.00 75.75 105 LYS A CA 1
ATOM 846 C C . LYS A 1 105 ? -16.104 10.382 40.344 1.00 75.75 105 LYS A C 1
ATOM 848 O O . LYS A 1 105 ? -15.074 11.039 40.364 1.00 75.75 105 LYS A O 1
ATOM 853 N N . SER A 1 106 ? -16.312 9.355 41.170 1.00 81.62 106 SER A N 1
ATOM 854 C CA . SER A 1 106 ? -15.318 8.822 42.109 1.00 81.62 106 SER A CA 1
ATOM 855 C C . SER A 1 106 ? -14.458 7.690 41.527 1.00 81.62 106 SER A C 1
ATOM 857 O O . SER A 1 106 ? -13.695 7.077 42.267 1.00 81.62 106 SER A O 1
ATOM 859 N N . GLY A 1 107 ? -14.590 7.379 40.231 1.00 77.75 107 GLY A N 1
ATOM 860 C CA . GLY A 1 107 ? -13.826 6.327 39.552 1.00 77.75 107 GLY A CA 1
ATOM 861 C C . GLY A 1 107 ? -14.319 4.903 39.826 1.00 77.75 107 GLY A C 1
ATOM 862 O O . GLY A 1 107 ? -13.644 3.938 39.478 1.00 77.75 107 GLY A O 1
ATOM 863 N N . LYS A 1 108 ? -15.495 4.729 40.443 1.00 80.38 108 LYS A N 1
ATOM 864 C CA . LYS A 1 108 ? -16.060 3.402 40.721 1.00 80.38 108 LYS A CA 1
ATOM 865 C C . LYS A 1 108 ? -16.838 2.897 39.507 1.00 80.38 108 LYS A C 1
ATOM 867 O O . LYS A 1 108 ? -17.777 3.561 39.069 1.00 80.38 108 LYS A O 1
ATOM 872 N N . LYS A 1 109 ? -16.498 1.700 39.013 1.00 79.44 109 LYS A N 1
ATOM 873 C CA . LYS A 1 109 ? -17.265 1.006 37.967 1.00 79.44 109 LYS A CA 1
ATOM 874 C C . LYS A 1 109 ? -18.698 0.754 38.443 1.00 79.44 109 LYS A C 1
ATOM 876 O O . LYS A 1 109 ? -18.915 0.193 39.519 1.00 79.44 109 LYS A O 1
ATOM 881 N N . MET A 1 110 ? -19.667 1.182 37.647 1.00 76.75 110 MET A N 1
ATOM 882 C CA . MET A 1 110 ? -21.095 1.030 37.905 1.00 76.75 110 MET A CA 1
ATOM 883 C C . MET A 1 110 ? -21.625 -0.181 37.136 1.00 76.75 110 MET A C 1
ATOM 885 O O . MET A 1 110 ? -21.307 -0.364 35.959 1.00 76.75 110 MET A O 1
ATOM 889 N N . ALA A 1 111 ? -22.416 -1.039 37.787 1.00 69.56 111 ALA A N 1
ATOM 890 C CA . ALA A 1 111 ? -22.993 -2.186 37.098 1.00 69.56 111 ALA A CA 1
ATOM 891 C C . ALA A 1 111 ? -24.141 -1.728 36.192 1.00 69.56 111 ALA A C 1
ATOM 893 O O . ALA A 1 111 ? -24.938 -0.874 36.565 1.00 69.56 111 ALA A O 1
ATOM 894 N N . ARG A 1 112 ? -24.277 -2.355 35.018 1.00 63.16 112 ARG A N 1
ATOM 895 C CA . ARG A 1 112 ? -25.320 -2.021 34.031 1.00 63.16 112 ARG A CA 1
ATOM 896 C C . ARG A 1 112 ? -26.745 -2.095 34.594 1.00 63.16 112 ARG A C 1
ATOM 898 O O . ARG A 1 112 ? -27.604 -1.366 34.137 1.00 63.16 112 ARG A O 1
ATOM 905 N N . LYS A 1 113 ? -26.977 -2.960 35.587 1.00 62.31 113 LYS A N 1
ATOM 906 C CA . LYS A 1 113 ? -28.252 -3.113 36.314 1.00 62.31 113 LYS A CA 1
ATOM 907 C C . LYS A 1 113 ? -28.577 -1.947 37.259 1.00 62.31 113 LYS A C 1
ATOM 909 O O . LYS A 1 113 ? -29.736 -1.754 37.596 1.00 62.31 113 LYS A O 1
ATOM 914 N N . ASP A 1 114 ? -27.554 -1.207 37.684 1.00 55.34 114 ASP A N 1
ATOM 915 C CA . ASP A 1 114 ? -27.673 -0.051 38.580 1.00 55.34 114 ASP A CA 1
ATOM 916 C C . ASP A 1 114 ? -27.854 1.249 37.776 1.00 55.34 114 ASP A C 1
ATOM 918 O O . ASP A 1 114 ? -27.968 2.334 38.343 1.00 55.34 114 ASP A O 1
ATOM 922 N N . LEU A 1 115 ? -27.855 1.140 36.444 1.00 55.50 115 LEU A N 1
ATOM 923 C CA . LEU A 1 115 ? -28.027 2.229 35.504 1.00 55.50 115 LEU A CA 1
ATOM 924 C C . LEU A 1 115 ? -29.274 1.942 34.661 1.00 55.50 115 LEU A C 1
ATOM 926 O O . LEU A 1 115 ? -29.410 0.869 34.074 1.00 55.50 115 LEU A O 1
ATOM 930 N N . TRP A 1 116 ? -30.174 2.912 34.546 1.00 53.38 116 TRP A N 1
ATOM 931 C CA . TRP A 1 116 ? -31.244 2.859 33.552 1.00 53.38 116 TRP A CA 1
ATOM 932 C C . TRP A 1 116 ? -30.633 3.169 32.176 1.00 53.38 116 TRP A C 1
ATOM 934 O O . TRP A 1 116 ? -30.702 4.288 31.697 1.00 53.38 116 TRP A O 1
ATOM 944 N N . LEU A 1 117 ? -29.920 2.208 31.576 1.00 51.69 117 LEU A N 1
ATOM 945 C CA . LEU A 1 117 ? -29.315 2.360 30.247 1.00 51.69 117 LEU A CA 1
ATOM 946 C C . LEU A 1 117 ? -30.187 1.691 29.198 1.00 51.69 117 LEU A C 1
ATOM 948 O O . LEU A 1 117 ? -30.218 0.460 29.105 1.00 51.69 117 LEU A O 1
A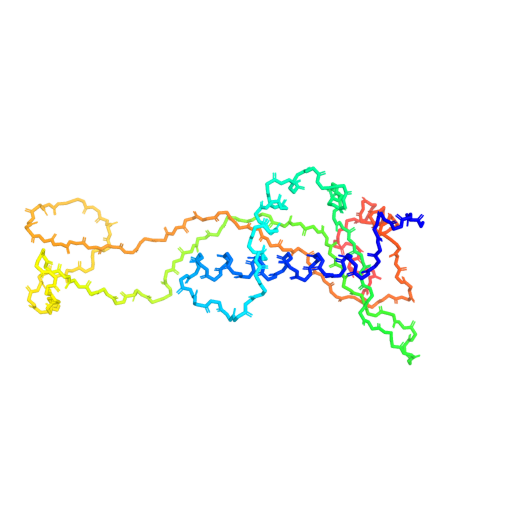TOM 952 N N . ARG A 1 118 ? -30.820 2.488 28.341 1.00 51.38 118 ARG A N 1
ATOM 953 C CA . ARG A 1 118 ? -31.348 2.000 27.068 1.00 51.38 118 ARG A CA 1
ATOM 954 C C . ARG A 1 118 ? -30.431 2.460 25.934 1.00 51.38 118 ARG A C 1
ATOM 956 O O . ARG A 1 118 ? -30.193 3.657 25.816 1.00 51.38 118 ARG A O 1
ATOM 963 N N . PRO A 1 119 ? -29.906 1.552 25.091 1.00 49.50 119 PRO A N 1
ATOM 964 C CA . PRO A 1 119 ? -29.328 1.963 23.820 1.00 49.50 119 PRO A CA 1
ATOM 965 C C . PRO A 1 119 ? -30.460 2.522 22.953 1.00 49.50 119 PRO A C 1
ATOM 967 O O . PRO A 1 119 ? -31.301 1.775 22.452 1.00 49.50 119 PRO A O 1
ATOM 970 N N . THR A 1 120 ? -30.527 3.842 22.828 1.00 47.69 120 THR A N 1
ATOM 971 C CA . THR A 1 120 ? -31.517 4.522 21.992 1.00 47.69 120 THR A CA 1
ATOM 972 C C . THR A 1 120 ? -30.977 4.625 20.570 1.00 47.69 120 THR A C 1
ATOM 974 O O . THR A 1 120 ? -29.941 5.242 20.329 1.00 47.69 120 THR A O 1
ATOM 977 N N . TYR A 1 121 ? -31.689 4.036 19.608 1.00 43.97 121 TYR A N 1
ATOM 978 C CA . TYR A 1 121 ? -31.553 4.432 18.208 1.00 43.97 121 TYR A CA 1
ATOM 979 C C . TYR A 1 121 ? -32.281 5.765 18.063 1.00 43.97 121 TYR A C 1
ATOM 981 O O . TYR A 1 121 ? -33.491 5.832 18.274 1.00 43.97 121 TYR A O 1
ATOM 989 N N . VAL A 1 122 ? -31.541 6.840 17.794 1.00 45.16 122 VAL A N 1
ATOM 990 C CA . VAL A 1 122 ? -32.111 8.189 17.756 1.00 45.16 122 VAL A CA 1
ATOM 991 C C . VAL A 1 122 ? -32.977 8.332 16.503 1.00 45.16 122 VAL A C 1
ATOM 993 O O . VAL A 1 122 ? -32.483 8.545 15.401 1.00 45.16 122 VAL A O 1
ATOM 996 N N . GLY A 1 123 ? -34.284 8.197 16.706 1.00 37.56 123 GLY A N 1
ATOM 997 C CA . GLY A 1 123 ? -35.348 8.636 15.818 1.00 37.56 123 GLY A CA 1
ATOM 998 C C . GLY A 1 123 ? -36.438 9.264 16.682 1.00 37.56 123 GLY A C 1
ATOM 999 O O . GLY A 1 123 ? -37.262 8.550 17.242 1.00 37.56 123 GLY A O 1
ATOM 1000 N N . ASN A 1 124 ? -36.412 10.593 16.756 1.00 37.62 124 ASN A N 1
ATOM 1001 C CA . ASN A 1 124 ? -37.340 11.510 17.427 1.00 37.62 124 ASN A CA 1
ATOM 1002 C C . ASN A 1 124 ? -37.209 11.745 18.942 1.00 37.62 124 ASN A C 1
ATOM 1004 O O . ASN A 1 124 ? -37.030 10.851 19.764 1.00 37.62 124 ASN A O 1
ATOM 1008 N N . GLU A 1 125 ? -37.298 13.042 19.235 1.00 53.41 125 GLU A N 1
ATOM 1009 C CA . GLU A 1 125 ? -37.086 13.755 20.488 1.00 53.41 125 GLU A CA 1
ATOM 1010 C C . GLU A 1 125 ? -38.121 13.414 21.565 1.00 53.41 125 GLU A C 1
ATOM 1012 O O . GLU A 1 125 ? -39.309 13.255 21.282 1.00 53.41 125 GLU A O 1
ATOM 1017 N N . GLY A 1 126 ? -37.683 13.414 22.827 1.00 46.28 126 GLY A N 1
ATOM 1018 C CA . GLY A 1 126 ? -38.595 13.495 23.961 1.00 46.28 126 GLY A CA 1
ATOM 1019 C C . GLY A 1 126 ? -38.010 13.014 25.286 1.00 46.28 126 GLY A C 1
ATOM 1020 O O . GLY A 1 126 ? -37.752 11.831 25.453 1.00 46.28 126 GLY A O 1
ATOM 1021 N N . GLN A 1 127 ? -37.945 13.949 26.238 1.00 41.09 127 GLN A N 1
ATOM 1022 C CA . GLN A 1 127 ? -37.804 13.794 27.696 1.00 41.09 127 GLN A CA 1
ATOM 1023 C C . GLN A 1 127 ? -36.403 13.598 28.304 1.00 41.09 127 GLN A C 1
ATOM 1025 O O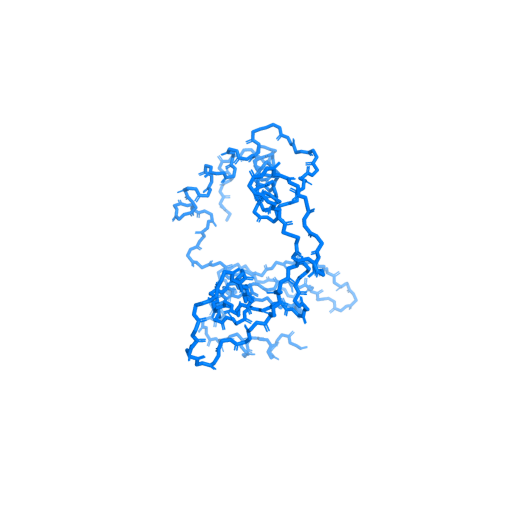 . GLN A 1 127 ? -35.733 12.584 28.162 1.00 41.09 127 GLN A O 1
ATOM 1030 N N . THR A 1 128 ? -36.033 14.611 29.091 1.00 46.50 128 THR A N 1
ATOM 1031 C CA . THR A 1 128 ? -34.918 14.667 30.037 1.00 46.50 128 THR A CA 1
ATOM 1032 C C . THR A 1 128 ? -35.272 13.953 31.344 1.00 46.50 128 THR A C 1
ATOM 1034 O O . THR A 1 128 ? -36.110 14.423 32.114 1.00 46.50 128 THR A O 1
ATOM 1037 N N . SER A 1 129 ? -34.590 12.840 31.585 1.00 41.62 129 SER A N 1
ATOM 1038 C CA . SER A 1 129 ? -34.391 12.167 32.872 1.00 41.62 129 SER A CA 1
ATOM 1039 C C . SER A 1 129 ? -32.881 12.214 33.170 1.00 41.62 129 SER A C 1
ATOM 1041 O O . SER A 1 129 ? -32.106 12.454 32.241 1.00 41.62 129 SER A O 1
ATOM 1043 N N . ASP A 1 130 ? -32.443 11.994 34.416 1.00 47.88 130 ASP A N 1
ATOM 1044 C CA . ASP A 1 130 ? -31.031 11.775 34.811 1.00 47.88 130 ASP A CA 1
ATOM 1045 C C . ASP A 1 130 ? -30.474 10.454 34.215 1.00 47.88 130 ASP A C 1
ATOM 1047 O O . ASP A 1 130 ? -29.873 9.614 34.887 1.00 47.88 130 ASP A O 1
ATOM 1051 N N . GLU A 1 131 ? -30.733 10.230 32.930 1.00 53.75 131 GLU A N 1
ATOM 1052 C CA . GLU A 1 131 ? -30.498 9.012 32.180 1.00 53.75 131 GLU A CA 1
ATOM 1053 C C . GLU A 1 131 ? -29.288 9.243 31.278 1.00 53.75 131 GLU A C 1
ATOM 1055 O O . GLU A 1 131 ? -29.305 10.061 30.355 1.00 53.75 131 GLU A O 1
ATOM 1060 N N . ILE A 1 132 ? -28.195 8.533 31.556 1.00 58.47 132 ILE A N 1
ATOM 1061 C CA . ILE A 1 132 ? -27.013 8.559 30.695 1.00 58.47 132 ILE A CA 1
ATOM 1062 C C . ILE A 1 132 ? -27.338 7.728 29.450 1.00 58.47 132 ILE A C 1
ATOM 1064 O O . ILE A 1 132 ? -27.110 6.524 29.424 1.00 58.47 132 ILE A O 1
ATOM 1068 N N . SER A 1 133 ? -27.885 8.350 28.409 1.00 60.75 133 SER A N 1
ATOM 1069 C CA . SER A 1 133 ? -28.050 7.687 27.111 1.00 60.75 133 SER A CA 1
ATOM 1070 C C . SER A 1 133 ? -26.758 7.776 26.290 1.00 60.75 133 SER A C 1
ATOM 1072 O O . SER A 1 133 ? -26.120 8.828 26.245 1.00 60.75 133 SER A O 1
ATOM 1074 N N . TYR A 1 134 ? -26.373 6.686 25.623 1.00 64.50 134 TYR A N 1
ATOM 1075 C CA . TYR A 1 134 ? -25.328 6.690 24.597 1.00 64.50 134 TYR A CA 1
ATOM 1076 C C . TYR A 1 134 ? -25.839 5.980 23.345 1.00 64.50 134 TYR A C 1
ATOM 1078 O O . TYR A 1 134 ? -26.621 5.031 23.424 1.00 64.50 134 TYR A O 1
ATOM 1086 N N . SER A 1 135 ? -25.384 6.438 22.182 1.00 66.19 135 SER A N 1
ATOM 1087 C CA . SER A 1 135 ? -25.679 5.808 20.897 1.00 66.19 135 SER A CA 1
ATOM 1088 C C . SER A 1 135 ? -24.397 5.669 20.084 1.00 66.19 135 SER A C 1
ATOM 1090 O O . SER A 1 135 ? -23.496 6.503 20.171 1.00 66.19 135 SER A O 1
ATOM 1092 N N . PHE A 1 136 ? -24.311 4.589 19.310 1.00 75.75 136 PHE A N 1
ATOM 1093 C CA . PHE A 1 136 ? -23.260 4.406 18.318 1.00 75.75 136 PHE A CA 1
ATOM 1094 C C . PHE A 1 136 ? -23.843 4.746 16.961 1.00 75.75 136 PHE A C 1
ATOM 1096 O O . PHE A 1 136 ? -24.753 4.067 16.485 1.00 75.75 136 PHE A O 1
ATOM 1103 N N . THR A 1 137 ? -23.336 5.805 16.350 1.00 75.50 137 THR A N 1
ATOM 1104 C CA . THR A 1 137 ? -23.743 6.214 15.012 1.00 75.50 137 THR A CA 1
ATOM 1105 C C . THR A 1 137 ? -22.686 5.797 14.005 1.00 75.50 137 THR A C 1
ATOM 1107 O O . THR A 1 137 ? -21.490 5.746 14.298 1.00 75.50 137 THR A O 1
ATOM 1110 N N . SER A 1 138 ? -23.134 5.464 12.799 1.00 82.25 138 SER A N 1
ATOM 1111 C CA . SER A 1 138 ? -22.214 5.279 11.687 1.00 82.25 138 SER A CA 1
ATOM 1112 C C . SER A 1 138 ? -21.546 6.606 11.348 1.00 82.25 138 SER A C 1
ATOM 1114 O O . SER A 1 138 ? -22.216 7.641 11.318 1.00 82.25 138 SER A O 1
ATOM 1116 N N . LYS A 1 139 ? -20.262 6.565 11.013 1.00 86.31 139 LYS A N 1
ATOM 1117 C CA . LYS A 1 139 ? -19.529 7.723 10.513 1.00 86.31 139 LYS A CA 1
ATOM 1118 C C . LYS A 1 139 ? -19.330 7.571 9.013 1.00 86.31 139 LYS A C 1
ATOM 1120 O O . LYS A 1 139 ? -18.959 6.503 8.537 1.00 86.31 139 LYS A O 1
ATOM 1125 N N . VAL A 1 140 ? -19.568 8.643 8.271 1.00 86.50 140 VAL A N 1
ATOM 1126 C CA . VAL A 1 140 ? -19.156 8.725 6.871 1.00 86.50 140 VAL A CA 1
ATOM 1127 C C . VAL A 1 140 ? -17.730 9.253 6.852 1.00 86.50 140 VAL A C 1
ATOM 1129 O O . VAL A 1 140 ? -17.452 10.302 7.434 1.00 86.50 140 VAL A O 1
ATOM 1132 N N . VAL A 1 141 ? -16.822 8.504 6.237 1.00 85.56 141 VAL A N 1
ATOM 1133 C CA . VAL A 1 141 ? -15.415 8.886 6.106 1.00 85.56 141 VAL A CA 1
ATOM 1134 C C . VAL A 1 141 ? -14.991 8.799 4.651 1.00 85.56 141 VAL A C 1
ATOM 1136 O O . VAL A 1 141 ? -15.464 7.951 3.892 1.00 85.56 141 VAL A O 1
ATOM 1139 N N . GLU A 1 142 ? -14.094 9.694 4.262 1.00 83.81 142 GLU A N 1
ATOM 1140 C CA . GLU A 1 142 ? -13.384 9.573 2.997 1.00 83.81 142 GLU A CA 1
ATOM 1141 C C . GLU A 1 142 ? -12.201 8.632 3.207 1.00 83.81 142 GLU A C 1
ATOM 1143 O O . GLU A 1 142 ? -11.423 8.799 4.145 1.00 83.81 142 GLU A O 1
ATOM 1148 N N . THR A 1 143 ? -12.089 7.627 2.348 1.00 80.00 143 THR A N 1
ATOM 1149 C CA . THR A 1 143 ? -10.973 6.687 2.344 1.00 80.00 143 THR A CA 1
ATOM 1150 C C . THR A 1 143 ? -10.272 6.721 0.994 1.00 80.00 143 THR A C 1
ATOM 1152 O O . THR A 1 143 ? -10.881 7.020 -0.038 1.00 80.00 143 THR A O 1
ATOM 1155 N N . PHE A 1 144 ? -8.980 6.417 1.020 1.00 83.19 144 PHE A N 1
ATOM 1156 C CA . PHE A 1 144 ? -8.147 6.263 -0.159 1.00 83.19 144 PHE A CA 1
ATOM 1157 C C . PHE A 1 144 ? -7.590 4.851 -0.153 1.00 83.19 144 PHE A C 1
ATOM 1159 O O . PHE A 1 144 ? -7.048 4.406 0.858 1.00 83.19 144 PHE A O 1
ATOM 1166 N N . TYR A 1 145 ? -7.700 4.154 -1.274 1.00 83.50 145 TYR A N 1
ATOM 1167 C CA . TYR A 1 145 ? -7.088 2.843 -1.429 1.00 83.50 145 TYR A CA 1
ATOM 1168 C C . TYR A 1 145 ? -6.340 2.754 -2.756 1.00 83.50 145 TYR A C 1
ATOM 1170 O O . TYR A 1 145 ? -6.700 3.436 -3.726 1.00 83.50 145 TYR A O 1
ATOM 1178 N N . PRO A 1 146 ? -5.272 1.945 -2.799 1.00 88.62 146 PRO A N 1
ATOM 1179 C CA . PRO A 1 146 ? -4.482 1.790 -4.001 1.00 88.62 146 PRO A CA 1
ATOM 1180 C C . PRO A 1 146 ? -5.273 0.971 -5.027 1.00 88.62 146 PRO A C 1
ATOM 1182 O O . PRO A 1 146 ? -5.863 -0.059 -4.700 1.00 88.62 146 PRO A O 1
ATOM 1185 N N . VAL A 1 147 ? -5.278 1.415 -6.281 1.00 90.50 147 VAL A N 1
ATOM 1186 C CA . VAL A 1 147 ? -5.775 0.615 -7.403 1.00 90.50 147 VAL A CA 1
ATOM 1187 C C . VAL A 1 147 ? -4.600 -0.210 -7.901 1.00 90.50 147 VAL A C 1
ATOM 1189 O O . VAL A 1 147 ? -3.671 0.329 -8.501 1.00 90.50 147 VAL A O 1
ATOM 1192 N N . ILE A 1 148 ? -4.622 -1.506 -7.605 1.00 93.62 148 ILE A N 1
ATOM 1193 C CA . ILE A 1 148 ? -3.552 -2.445 -7.946 1.00 93.62 148 ILE A CA 1
ATOM 1194 C C . ILE A 1 148 ? -4.106 -3.662 -8.671 1.00 93.62 148 ILE A C 1
ATOM 1196 O O . ILE A 1 148 ? -5.244 -4.056 -8.431 1.00 93.62 148 ILE A O 1
ATOM 1200 N N . ASP A 1 149 ? -3.276 -4.268 -9.512 1.00 94.94 149 ASP A N 1
ATOM 1201 C CA . ASP A 1 149 ? -3.546 -5.579 -10.098 1.00 94.94 149 ASP A CA 1
ATOM 1202 C C . ASP A 1 149 ? -2.237 -6.345 -10.334 1.00 94.94 149 ASP A C 1
ATOM 1204 O O . ASP A 1 149 ? -1.149 -5.758 -10.353 1.00 94.94 149 ASP A O 1
ATOM 1208 N N . GLU A 1 150 ? -2.334 -7.659 -10.490 1.00 95.31 150 GLU A N 1
ATOM 1209 C CA . GLU A 1 150 ? -1.213 -8.547 -10.782 1.00 95.31 150 GLU A CA 1
ATOM 1210 C C . GLU A 1 150 ? -1.445 -9.235 -12.128 1.00 95.31 150 GLU A C 1
ATOM 1212 O O . GLU A 1 150 ? -2.415 -9.965 -12.306 1.00 95.31 150 GLU A O 1
ATOM 1217 N N . ILE A 1 151 ? -0.541 -9.001 -13.080 1.00 94.50 151 ILE A N 1
ATOM 1218 C CA . ILE A 1 151 ? -0.654 -9.508 -14.455 1.00 94.50 151 ILE A CA 1
ATOM 1219 C C . ILE A 1 151 ? 0.636 -10.213 -14.884 1.00 94.50 151 ILE A C 1
ATOM 1221 O O . ILE A 1 151 ? 1.702 -10.005 -14.299 1.00 94.50 151 ILE A O 1
ATOM 1225 N N . GLU A 1 152 ? 0.561 -11.036 -15.929 1.00 94.62 152 GLU A N 1
ATOM 1226 C CA . GLU A 1 152 ? 1.734 -11.652 -16.556 1.00 94.62 152 GLU A CA 1
ATOM 1227 C C . GLU A 1 152 ? 2.047 -10.959 -17.892 1.00 94.62 152 GLU A C 1
ATOM 1229 O O . GLU A 1 152 ? 1.237 -10.963 -18.815 1.00 94.62 152 GLU A O 1
ATOM 1234 N N . VAL A 1 153 ? 3.253 -10.410 -18.033 1.00 94.19 153 VAL A N 1
ATOM 1235 C CA . VAL A 1 153 ? 3.714 -9.729 -19.255 1.00 94.19 153 VAL A CA 1
ATOM 1236 C C . VAL A 1 153 ? 4.969 -10.391 -19.808 1.00 94.19 153 VAL A C 1
ATOM 1238 O O . VAL A 1 153 ? 5.794 -10.899 -19.054 1.00 94.19 153 VAL A O 1
ATOM 1241 N N . GLU A 1 154 ? 5.174 -10.362 -21.124 1.00 93.44 154 GLU A N 1
ATOM 1242 C CA . GLU A 1 154 ? 6.425 -10.866 -21.718 1.00 93.44 154 GLU A CA 1
ATOM 1243 C C . GLU A 1 154 ? 7.638 -10.053 -21.247 1.00 93.44 154 GLU A C 1
ATOM 1245 O O . GLU A 1 154 ? 8.696 -10.603 -20.941 1.00 93.44 154 GLU A O 1
ATOM 1250 N N . LYS A 1 155 ? 7.470 -8.730 -21.142 1.00 92.69 155 LYS A N 1
ATOM 1251 C CA . LYS A 1 155 ? 8.507 -7.801 -20.700 1.00 92.69 155 LYS A CA 1
ATOM 1252 C C . LYS A 1 155 ? 7.894 -6.674 -19.862 1.00 92.69 155 LYS A C 1
ATOM 1254 O O . LYS A 1 155 ? 6.968 -6.024 -20.348 1.00 92.69 155 LYS A O 1
ATOM 1259 N N . PRO A 1 156 ? 8.416 -6.402 -18.652 1.00 93.31 156 PRO A N 1
ATOM 1260 C CA . PRO A 1 156 ? 8.006 -5.241 -17.875 1.00 93.31 156 PRO A CA 1
ATOM 1261 C C . PRO A 1 156 ? 8.309 -3.939 -18.616 1.00 93.31 156 PRO A C 1
ATOM 1263 O O . PRO A 1 156 ? 9.370 -3.787 -19.231 1.00 93.31 156 PRO A O 1
ATOM 1266 N N . LEU A 1 157 ? 7.369 -3.005 -18.545 1.00 92.88 157 LEU A N 1
ATOM 1267 C CA . LEU A 1 157 ? 7.543 -1.646 -19.038 1.00 92.88 157 LEU A CA 1
ATOM 1268 C C . LEU A 1 157 ? 8.247 -0.811 -17.970 1.00 92.88 157 LEU A C 1
ATOM 1270 O O . LEU A 1 157 ? 8.032 -1.021 -16.777 1.00 92.88 157 LEU A O 1
ATOM 1274 N N . ASP A 1 158 ? 9.066 0.149 -18.396 1.00 92.69 158 ASP A N 1
ATOM 1275 C CA . ASP A 1 158 ? 9.480 1.210 -17.481 1.00 92.69 158 ASP A CA 1
ATOM 1276 C C . ASP A 1 158 ? 8.285 2.116 -17.137 1.00 92.69 158 ASP A C 1
ATOM 1278 O O . ASP A 1 158 ? 7.243 2.081 -17.801 1.00 92.69 158 ASP A O 1
ATOM 1282 N N . ASN A 1 159 ? 8.429 2.928 -16.087 1.00 88.31 159 ASN A N 1
ATOM 1283 C CA . ASN A 1 159 ? 7.334 3.767 -15.594 1.00 88.31 159 ASN A CA 1
ATOM 1284 C C . ASN A 1 159 ? 6.758 4.676 -16.688 1.00 88.31 159 ASN A C 1
ATOM 1286 O O . ASN A 1 159 ? 5.542 4.808 -16.784 1.00 88.31 159 ASN A O 1
ATOM 1290 N N . LYS A 1 160 ? 7.603 5.247 -17.554 1.00 90.25 160 LYS A N 1
ATOM 1291 C CA . LYS A 1 160 ? 7.156 6.170 -18.600 1.00 90.25 160 LYS A CA 1
ATOM 1292 C C . LYS A 1 160 ? 6.335 5.445 -19.667 1.00 90.25 160 LYS A C 1
ATOM 1294 O O . LYS A 1 160 ? 5.242 5.888 -20.005 1.00 90.25 160 LYS A O 1
ATOM 1299 N N . ALA A 1 161 ? 6.832 4.318 -20.172 1.00 92.94 161 ALA A N 1
ATOM 1300 C CA . ALA A 1 161 ? 6.126 3.521 -21.169 1.00 92.94 161 ALA A CA 1
ATOM 1301 C C . ALA A 1 161 ? 4.808 2.957 -20.616 1.00 92.94 161 ALA A C 1
ATOM 1303 O O . ALA A 1 161 ? 3.801 2.913 -21.325 1.00 92.94 161 ALA A O 1
ATOM 1304 N N . PHE A 1 162 ? 4.798 2.560 -19.341 1.00 93.75 162 PHE A N 1
ATOM 1305 C CA . PHE A 1 162 ? 3.588 2.112 -18.660 1.00 93.75 162 PHE A CA 1
ATOM 1306 C C . PHE A 1 162 ? 2.542 3.231 -18.565 1.00 93.75 162 PHE A C 1
ATOM 1308 O O . PHE A 1 162 ? 1.392 3.026 -18.953 1.00 93.75 162 PHE A O 1
ATOM 1315 N N . GLN A 1 163 ? 2.945 4.425 -18.125 1.00 92.19 163 GLN A N 1
ATOM 1316 C CA . GLN A 1 163 ? 2.078 5.603 -18.036 1.00 92.19 163 GLN A CA 1
ATOM 1317 C C . GLN A 1 163 ? 1.493 5.986 -19.401 1.00 92.19 163 GLN A C 1
ATOM 1319 O O . GLN A 1 163 ? 0.275 6.093 -19.533 1.00 92.19 163 GLN A O 1
ATOM 1324 N N . GLU A 1 164 ? 2.328 6.087 -20.440 1.00 93.75 164 GLU A N 1
ATOM 1325 C CA . GLU A 1 164 ? 1.885 6.399 -21.806 1.00 93.75 164 GLU A CA 1
ATOM 1326 C C . GLU A 1 164 ? 0.879 5.365 -22.338 1.00 93.75 164 GLU A C 1
ATOM 1328 O O . GLU A 1 164 ? -0.098 5.708 -23.014 1.00 93.75 164 GLU A O 1
ATOM 1333 N N . GLN A 1 165 ? 1.084 4.083 -22.023 1.00 92.25 165 GLN A N 1
ATOM 1334 C CA . GLN A 1 165 ? 0.153 3.031 -22.416 1.00 92.25 165 GLN A CA 1
ATOM 1335 C C . GLN A 1 165 ? -1.190 3.150 -21.684 1.00 92.25 165 GLN A C 1
ATOM 1337 O O . GLN A 1 165 ? -2.241 2.978 -22.316 1.00 92.25 165 GLN A O 1
ATOM 1342 N N . LEU A 1 166 ? -1.175 3.464 -20.387 1.00 92.75 166 LEU A N 1
ATOM 1343 C CA . LEU A 1 166 ? -2.392 3.710 -19.614 1.00 92.75 166 LEU A CA 1
ATOM 1344 C C . LEU A 1 166 ? -3.142 4.945 -20.110 1.00 92.75 166 LEU A C 1
ATOM 1346 O O . LEU A 1 166 ? -4.357 4.874 -20.265 1.00 92.75 166 LEU A O 1
ATOM 1350 N N . ASP A 1 167 ? -2.444 6.031 -20.434 1.00 92.81 167 ASP A N 1
ATOM 1351 C CA . ASP A 1 167 ? -3.062 7.245 -20.980 1.00 92.81 167 ASP A CA 1
ATOM 1352 C C . ASP A 1 167 ? -3.724 6.988 -22.336 1.00 92.81 167 ASP A C 1
ATOM 1354 O O . ASP A 1 167 ? -4.795 7.518 -22.633 1.00 92.81 167 ASP A O 1
ATOM 1358 N N . LYS A 1 168 ? -3.117 6.128 -23.159 1.00 92.69 168 LYS A N 1
ATOM 1359 C CA . LYS A 1 168 ? -3.641 5.787 -24.484 1.00 92.69 168 LYS A CA 1
ATOM 1360 C C . LYS A 1 168 ? -4.842 4.843 -24.445 1.00 92.69 168 LYS A C 1
ATOM 1362 O O . LYS A 1 168 ? -5.714 4.941 -25.306 1.00 92.69 168 LYS A O 1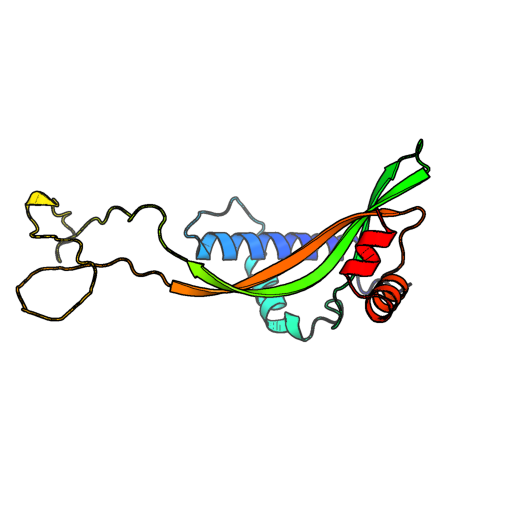
ATOM 1367 N N . SER A 1 169 ? -4.840 3.864 -23.542 1.00 90.62 169 SER A N 1
ATOM 1368 C CA . SER A 1 169 ? -5.807 2.754 -23.568 1.00 90.62 169 SER A CA 1
ATOM 1369 C C . SER A 1 169 ? -6.814 2.763 -22.421 1.00 90.62 169 SER A C 1
ATOM 1371 O O . SER A 1 169 ? -7.894 2.195 -22.562 1.00 90.62 169 SER A O 1
ATOM 1373 N N . GLY A 1 170 ? -6.508 3.440 -21.317 1.00 90.06 170 GLY A N 1
ATOM 1374 C CA . GLY A 1 170 ? -7.240 3.310 -20.065 1.00 90.06 170 GLY A CA 1
ATOM 1375 C C . GLY A 1 170 ? -6.928 1.996 -19.340 1.00 90.06 170 GLY A C 1
ATOM 1376 O O . GLY A 1 170 ? -6.439 1.030 -19.924 1.00 90.06 170 GLY A O 1
ATOM 1377 N N . ILE A 1 171 ? -7.236 1.956 -18.041 1.00 87.62 171 ILE A N 1
ATOM 1378 C CA . ILE A 1 171 ? -6.913 0.816 -17.165 1.00 87.62 171 ILE A CA 1
ATOM 1379 C C . ILE A 1 171 ? -7.626 -0.462 -17.631 1.00 87.62 171 ILE A C 1
ATOM 1381 O O . ILE A 1 171 ? -6.987 -1.499 -17.768 1.00 87.62 171 ILE A O 1
ATOM 1385 N N . SER A 1 172 ? -8.927 -0.397 -17.934 1.00 86.12 172 SER A N 1
ATOM 1386 C CA . SER A 1 172 ? -9.705 -1.584 -18.320 1.00 86.12 172 SER A CA 1
ATOM 1387 C C . SER A 1 172 ? -9.165 -2.252 -19.586 1.00 86.12 172 SER A C 1
ATOM 1389 O O . SER A 1 172 ? -8.914 -3.452 -19.586 1.00 86.12 172 SER A O 1
ATOM 1391 N N . ALA A 1 173 ? -8.902 -1.476 -20.643 1.00 85.94 173 ALA A N 1
ATOM 1392 C CA . ALA A 1 173 ? -8.381 -2.032 -21.892 1.00 85.94 173 ALA A CA 1
ATOM 1393 C C . ALA A 1 173 ? -6.914 -2.478 -21.778 1.00 85.94 173 ALA A C 1
ATOM 1395 O O . ALA A 1 173 ? -6.466 -3.317 -22.560 1.00 85.94 173 ALA A O 1
ATOM 1396 N N . PHE A 1 174 ? -6.152 -1.908 -20.839 1.00 87.19 174 PHE A N 1
ATOM 1397 C CA . PHE A 1 174 ? -4.819 -2.396 -20.503 1.00 87.19 174 PHE A CA 1
ATOM 1398 C C . PHE A 1 174 ? -4.898 -3.798 -19.884 1.00 87.19 174 PHE A C 1
ATOM 1400 O O . PHE A 1 174 ? -4.257 -4.715 -20.392 1.00 87.19 174 PHE A O 1
ATOM 1407 N N . LEU A 1 175 ? -5.741 -3.981 -18.864 1.00 84.19 175 LEU A N 1
ATOM 1408 C CA . LEU A 1 175 ? -5.906 -5.260 -18.167 1.00 84.19 175 LEU A CA 1
ATOM 1409 C C . LEU A 1 175 ? -6.428 -6.373 -19.090 1.00 84.19 175 LEU A C 1
ATOM 1411 O O . LEU A 1 175 ? -5.901 -7.485 -19.070 1.00 84.19 175 LEU A O 1
ATOM 1415 N N . GLU A 1 176 ? -7.390 -6.066 -19.964 1.00 84.75 176 GLU A N 1
ATOM 1416 C CA . GLU A 1 176 ? -7.924 -7.028 -20.943 1.00 84.75 176 GLU A CA 1
ATOM 1417 C C . GLU A 1 176 ? -6.862 -7.542 -21.927 1.00 84.75 176 GLU A C 1
ATOM 1419 O O . GLU A 1 176 ? -6.926 -8.688 -22.361 1.00 84.75 176 GLU A O 1
ATOM 1424 N N . LYS A 1 177 ? -5.875 -6.712 -22.284 1.00 76.81 177 LYS A N 1
ATOM 1425 C CA . LYS A 1 177 ? -4.781 -7.096 -23.196 1.00 76.81 177 LYS A CA 1
ATOM 1426 C C . LYS A 1 177 ? -3.644 -7.842 -22.505 1.00 76.81 177 LYS A C 1
ATOM 1428 O O . LYS A 1 177 ? -2.798 -8.412 -23.191 1.00 76.81 177 LYS A O 1
ATOM 1433 N N . SER A 1 178 ? -3.583 -7.766 -21.180 1.00 73.31 178 SER A N 1
ATOM 1434 C CA . SER A 1 178 ? -2.539 -8.374 -20.353 1.00 73.31 178 SER A CA 1
ATOM 1435 C C . SER A 1 178 ? -2.959 -9.700 -19.713 1.00 73.31 178 SER A C 1
ATOM 1437 O O . SER A 1 178 ? -2.146 -10.315 -19.024 1.00 73.31 178 SER A O 1
ATOM 1439 N N . SER A 1 179 ? -4.203 -10.122 -19.949 1.00 61.34 179 SER A N 1
ATOM 1440 C CA . SER A 1 179 ? -4.756 -11.428 -19.570 1.00 61.34 179 SER A CA 1
ATOM 1441 C C . SER A 1 179 ? -4.437 -12.478 -20.636 1.00 61.34 179 SER A C 1
ATOM 1443 O O . SER A 1 179 ? -4.025 -13.601 -20.265 1.00 61.34 179 SER A O 1
#

Foldseek 3Di:
DDPDPDDPVVVVVLVQLLVLLVQCVVCVVVVHDDDDDDPCSVVSNVVCVVCVVVPPVPDPFPWFKAFDDADPVVLWTKIKTWRFKDKDWDWDFPPDDDDDWDADPVRHTDDPVNAPEDADPDDDDDDDDVHPYDYTDIDTDIDMDIDMDIFIHNDGDGRVVSVVVCVVQNPVRVVVVRD

Radius of gyration: 25.32 Å; chains: 1; bounding box: 63×41×67 Å

pLDDT: mean 80.88, std 14.76, range [37.56, 97.19]

Sequence (179 aa):
SGEARIDLLAELEFMENLYYGAHRCTCGDLGMDPAQTPENSESVFETWAQNFLTDPDLQPDSRSMIPIAYDVEKRKTRVRCFFGWRKETIQIAFARPPEVEIYSKSGKKMARKDLWLRPTYVGNEGQTSDEISYSFTSKVVETFYPVIDEIEVEKPLDNKAFQEQLDKSGISAFLEKSS

Secondary structure (DSSP, 8-state):
-PPPSS-HHHHHHHHHHHHHHHHHHHHHHTT--PPP--TTHHHHHHHHHHHGGG-TTS-S---EEEEEEEETTTTEEEEEEEEEEEEEEEEE--SSPPPPPEE-TTSPEEPGGGS--------S-----S--------EEEEEEEEEEEEEEESSPPPHHHHHHHHHHHHHHHHHHHH-